Protein AF-A0A8S2W7F2-F1 (afdb_monomer_lite)

Radius of gyration: 12.74 Å; chains: 1; bounding box: 26×19×40 Å

pLDDT: mean 79.01, std 17.82, range [45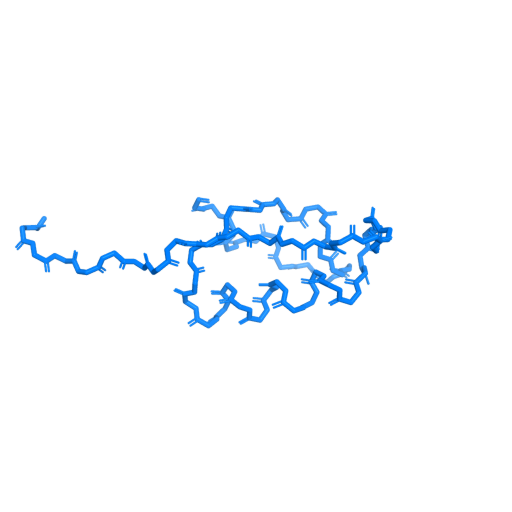.0, 96.06]

Sequence (57 aa):
VVGEKRPFRCYLDVGLARTTTGAKVFGALKGAVDGGLDIPHRPLRTVRIEDAKHDEI

InterPro domains:
  IPR005485 Large ribosomal subunit protein uL18, eukaryota/archaea [PF17144] (3-41)
  IPR005485 Large ribosomal subunit protein uL18, eukaryota/archaea [PR00058] (11-30)
  IPR005485 Large ribosomal subunit protein uL18, eukaryota/archaea [PR00058] (31-50)
  IPR005485 Large ribosomal subunit protein uL18, eukaryota/archaea [PTHR23410] (4-48)

Secondary structure (DSSP, 8-state):
-TTPPPPPB-----TT----TT-HHHHHHHHHHHTT-B----GGGS-SS--TTS---

Structure (mmCIF, N/CA/C/O backbone):
data_AF-A0A8S2W7F2-F1
#
_entry.id   AF-A0A8S2W7F2-F1
#
loop_
_atom_site.group_PDB
_atom_site.id
_atom_site.type_symbol
_atom_site.label_atom_id
_atom_site.label_alt_id
_atom_site.label_comp_id
_atom_site.label_asym_id
_atom_site.label_entity_id
_atom_site.label_seq_id
_atom_site.pdbx_PDB_ins_code
_atom_site.Cartn_x
_atom_site.Cartn_y
_atom_site.Cartn_z
_atom_site.occupancy
_atom_site.B_iso_or_equiv
_atom_site.auth_seq_id
_atom_site.auth_comp_id
_atom_site.auth_asym_id
_atom_site.auth_atom_id
_atom_site.pdbx_PDB_model_num
ATOM 1 N N . VAL A 1 1 ? -7.142 0.244 25.763 1.00 50.91 1 VAL A N 1
ATOM 2 C CA . VAL A 1 1 ? -8.461 0.917 25.763 1.00 50.91 1 VAL A CA 1
ATOM 3 C C . VAL A 1 1 ? -9.485 -0.051 25.187 1.00 50.91 1 VAL A C 1
ATOM 5 O O . VAL A 1 1 ? -9.235 -0.611 24.128 1.00 50.91 1 VAL A O 1
ATOM 8 N N . VAL A 1 2 ? -10.580 -0.334 25.896 1.00 58.84 2 VAL A N 1
ATOM 9 C CA . VAL A 1 2 ? -11.687 -1.151 25.364 1.00 58.84 2 VAL A CA 1
ATOM 10 C C . VAL A 1 2 ? -12.553 -0.225 24.508 1.00 58.84 2 VAL A C 1
ATOM 12 O O . VAL A 1 2 ? -13.163 0.687 25.052 1.00 58.84 2 VAL A O 1
ATOM 15 N N . GLY A 1 3 ? -12.562 -0.421 23.184 1.00 71.88 3 GLY A N 1
ATOM 16 C CA . GLY A 1 3 ? -13.457 0.303 22.264 1.00 71.88 3 GLY A CA 1
ATOM 17 C C . GLY A 1 3 ? -12.806 1.086 21.117 1.00 71.88 3 GLY A C 1
ATOM 18 O O . GLY A 1 3 ? -13.518 1.783 20.400 1.00 71.88 3 GLY A O 1
ATOM 19 N N . GLU A 1 4 ? -11.492 0.991 20.902 1.00 77.94 4 GLU A N 1
ATOM 20 C CA . GLU A 1 4 ? -10.843 1.698 19.788 1.00 77.94 4 GLU A CA 1
ATOM 21 C C . GLU A 1 4 ? -11.078 0.964 18.456 1.00 77.94 4 GLU A C 1
ATOM 23 O O . GLU A 1 4 ? -10.850 -0.247 18.344 1.00 77.94 4 GLU A O 1
ATOM 28 N N . LYS A 1 5 ? -11.591 1.681 17.446 1.00 83.06 5 LYS A N 1
ATOM 29 C CA . LYS A 1 5 ? -11.835 1.113 16.113 1.00 83.06 5 LYS A CA 1
ATOM 30 C C . LYS A 1 5 ? -10.494 0.888 15.424 1.00 83.06 5 LYS A C 1
ATOM 32 O O . LYS A 1 5 ? -9.738 1.830 15.218 1.00 83.06 5 LYS A O 1
ATOM 37 N N . ARG A 1 6 ? -10.218 -0.363 15.059 1.00 87.69 6 ARG A N 1
ATOM 38 C CA . ARG A 1 6 ? -9.024 -0.716 14.284 1.00 87.69 6 ARG A CA 1
ATOM 39 C C . ARG A 1 6 ? -9.187 -0.247 12.832 1.00 87.69 6 ARG A C 1
ATOM 41 O O . ARG A 1 6 ? -10.323 -0.245 12.345 1.00 87.69 6 ARG A O 1
ATOM 48 N N . PRO A 1 7 ? -8.092 0.121 12.145 1.00 90.12 7 PRO A N 1
ATOM 49 C CA . PRO A 1 7 ? -8.129 0.410 10.716 1.00 90.12 7 PRO A CA 1
ATOM 50 C C . PRO A 1 7 ? -8.643 -0.798 9.924 1.00 90.12 7 PRO A C 1
ATOM 52 O O . PRO A 1 7 ? -8.557 -1.949 10.366 1.00 90.12 7 PRO A O 1
ATOM 55 N N . PHE A 1 8 ? -9.214 -0.531 8.750 1.00 93.50 8 PHE A N 1
ATOM 56 C CA . PHE A 1 8 ? -9.707 -1.590 7.879 1.00 93.50 8 PHE A CA 1
ATOM 57 C C . PHE A 1 8 ? -8.524 -2.336 7.256 1.00 93.50 8 PHE A C 1
ATOM 59 O O . PHE A 1 8 ? -7.743 -1.748 6.508 1.00 93.50 8 PHE A O 1
ATOM 66 N N . ARG A 1 9 ? -8.412 -3.631 7.571 1.00 94.00 9 ARG A N 1
ATOM 67 C CA . ARG A 1 9 ? -7.380 -4.524 7.036 1.00 94.00 9 ARG A CA 1
ATOM 68 C C . ARG A 1 9 ? -7.750 -4.970 5.625 1.00 94.00 9 ARG A C 1
ATOM 70 O O . ARG A 1 9 ? -8.807 -5.573 5.435 1.00 94.00 9 ARG A O 1
ATOM 77 N N . CYS A 1 10 ? -6.863 -4.767 4.657 1.00 94.38 10 CYS A N 1
ATOM 78 C CA . CYS A 1 10 ? -7.015 -5.325 3.313 1.00 94.38 10 CYS A CA 1
ATOM 79 C C . CYS A 1 10 ? -5.672 -5.731 2.687 1.00 94.38 10 CYS A C 1
ATOM 81 O O . CYS A 1 10 ? -4.604 -5.525 3.258 1.00 94.38 10 CYS A O 1
ATOM 83 N N . TYR A 1 11 ? -5.735 -6.385 1.526 1.00 95.25 11 TYR A N 1
ATOM 84 C CA . TYR A 1 11 ? -4.573 -6.919 0.818 1.00 95.25 11 TYR A CA 1
ATOM 85 C C . TYR A 1 11 ? -4.513 -6.353 -0.598 1.00 95.25 11 TYR A C 1
ATOM 87 O O . TYR A 1 11 ? -5.543 -6.198 -1.253 1.00 95.25 11 TYR A O 1
ATOM 95 N N . LEU A 1 12 ? -3.301 -6.069 -1.073 1.00 93.69 12 LEU A N 1
ATOM 96 C CA . LEU A 1 12 ? -3.070 -5.642 -2.448 1.00 93.69 12 LEU A CA 1
ATOM 97 C C . LEU A 1 12 ? -3.056 -6.854 -3.389 1.00 93.69 12 LEU A C 1
ATOM 99 O O . LEU A 1 12 ? -2.206 -7.732 -3.247 1.00 93.69 12 LEU A O 1
ATOM 103 N N . ASP A 1 13 ? -3.924 -6.843 -4.397 1.00 95.25 13 ASP A N 1
ATOM 104 C CA . ASP A 1 13 ? -3.848 -7.734 -5.557 1.00 95.25 13 ASP A CA 1
ATOM 105 C C . ASP A 1 13 ? -3.282 -6.958 -6.759 1.00 95.25 13 ASP A C 1
ATOM 107 O O . ASP A 1 13 ? -3.814 -5.920 -7.153 1.00 95.25 13 ASP A O 1
ATOM 111 N N . VAL A 1 14 ? -2.172 -7.437 -7.325 1.00 93.50 14 VAL A N 1
ATOM 112 C CA . VAL A 1 14 ? -1.523 -6.826 -8.501 1.00 93.50 14 VAL A CA 1
ATOM 113 C C . VAL A 1 14 ? -1.971 -7.462 -9.822 1.00 93.50 14 VAL A C 1
ATOM 115 O O . VAL A 1 14 ? -1.578 -6.997 -10.895 1.00 93.50 14 VAL A O 1
ATOM 118 N N . GLY A 1 15 ? -2.764 -8.534 -9.766 1.00 96.00 15 GLY A N 1
ATOM 119 C CA . GLY A 1 15 ? -3.135 -9.344 -10.917 1.00 96.00 15 GLY A CA 1
ATOM 120 C C . GLY A 1 15 ? -1.908 -9.830 -11.693 1.00 96.00 15 GLY A C 1
ATOM 121 O O . GLY A 1 15 ? -0.955 -10.365 -11.130 1.00 96.00 15 GLY A O 1
ATOM 122 N N . LEU A 1 16 ? -1.918 -9.608 -13.010 1.00 96.06 16 LEU A N 1
ATOM 123 C CA . LEU A 1 16 ? -0.820 -9.972 -13.917 1.00 96.06 16 LEU A CA 1
ATOM 124 C C . LEU A 1 16 ? 0.269 -8.887 -14.030 1.00 96.06 16 LEU A C 1
ATOM 126 O O . LEU A 1 16 ? 1.199 -9.025 -14.829 1.00 96.06 16 LEU A O 1
ATOM 130 N N . ALA A 1 17 ? 0.164 -7.787 -13.276 1.00 92.62 17 ALA A N 1
ATOM 131 C CA . ALA A 1 17 ? 1.152 -6.720 -13.337 1.00 92.62 17 ALA A CA 1
ATOM 132 C C . ALA A 1 17 ? 2.499 -7.192 -12.771 1.00 92.62 17 ALA A C 1
ATOM 134 O O . ALA A 1 17 ? 2.590 -7.752 -11.677 1.00 92.62 17 ALA A O 1
ATOM 135 N N . ARG A 1 18 ? 3.586 -6.919 -13.501 1.00 92.38 18 ARG A N 1
ATOM 136 C CA . ARG A 1 18 ? 4.936 -7.237 -13.027 1.00 92.38 18 ARG A CA 1
ATOM 137 C C . ARG A 1 18 ? 5.270 -6.403 -11.787 1.00 92.38 18 ARG A C 1
ATOM 139 O O . ARG A 1 18 ? 5.205 -5.176 -11.822 1.00 92.38 18 ARG A O 1
ATOM 146 N N . THR A 1 19 ? 5.722 -7.056 -10.718 1.00 90.00 19 THR A N 1
ATOM 147 C CA . THR A 1 19 ? 6.147 -6.374 -9.490 1.00 90.00 19 THR A CA 1
ATOM 148 C C . THR A 1 19 ? 7.590 -5.874 -9.591 1.00 90.00 19 THR A C 1
ATOM 150 O O . THR A 1 19 ? 8.525 -6.574 -9.202 1.00 90.00 19 THR A O 1
ATOM 153 N N . THR A 1 20 ? 7.784 -4.663 -10.106 1.00 89.00 20 THR A N 1
ATOM 154 C CA . THR A 1 20 ? 9.081 -3.965 -10.114 1.00 89.00 20 THR A CA 1
ATOM 155 C C . THR A 1 20 ? 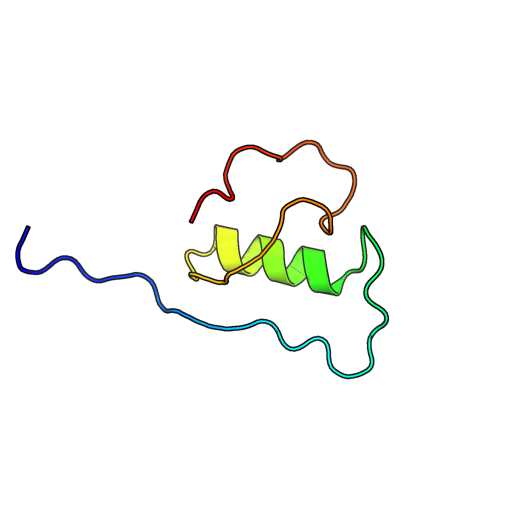9.056 -2.769 -9.170 1.00 89.00 20 THR A C 1
ATOM 157 O O . THR A 1 20 ? 8.014 -2.133 -9.009 1.00 89.00 20 THR A O 1
ATOM 160 N N . THR A 1 21 ? 10.196 -2.423 -8.571 1.00 86.62 21 THR A N 1
ATOM 161 C CA . THR A 1 21 ? 10.328 -1.187 -7.785 1.00 86.62 21 THR A CA 1
ATOM 162 C C . THR A 1 21 ? 9.892 0.018 -8.620 1.00 86.62 21 THR A C 1
ATOM 164 O O . THR A 1 21 ? 10.300 0.159 -9.773 1.00 86.62 21 THR A O 1
ATOM 167 N N . GLY A 1 22 ? 9.029 0.861 -8.051 1.00 83.44 22 GLY A N 1
ATOM 168 C CA . GLY A 1 22 ? 8.479 2.036 -8.730 1.00 83.44 22 GLY A CA 1
ATOM 169 C C . GLY A 1 22 ? 7.342 1.759 -9.721 1.00 83.44 22 GLY A C 1
ATOM 170 O O . GLY A 1 22 ? 6.952 2.657 -10.465 1.00 83.44 22 GLY A O 1
ATOM 171 N N . ALA A 1 23 ? 6.780 0.546 -9.750 1.00 89.31 23 ALA A N 1
ATOM 172 C CA . ALA A 1 23 ? 5.564 0.283 -10.516 1.00 89.31 23 ALA A CA 1
ATOM 173 C C . ALA A 1 23 ? 4.381 1.125 -9.995 1.00 89.31 23 ALA A C 1
ATOM 175 O O . ALA A 1 23 ? 4.215 1.300 -8.788 1.00 89.31 23 ALA A O 1
ATOM 176 N N . LYS A 1 24 ? 3.508 1.587 -10.904 1.00 89.38 24 LYS A N 1
ATOM 177 C CA . LYS A 1 24 ? 2.340 2.433 -10.572 1.00 89.38 24 LYS A CA 1
ATOM 178 C C . LYS A 1 24 ? 1.418 1.813 -9.515 1.00 89.38 24 LYS A C 1
ATOM 180 O O . LYS A 1 24 ? 0.863 2.539 -8.697 1.00 89.38 24 LYS A O 1
ATOM 185 N N . VAL A 1 25 ? 1.304 0.481 -9.495 1.00 91.38 25 VAL A N 1
ATOM 186 C CA . VAL A 1 25 ? 0.528 -0.263 -8.486 1.00 91.38 25 VAL A CA 1
ATOM 187 C C . VAL A 1 25 ? 1.004 0.019 -7.056 1.00 91.38 25 VAL A C 1
ATOM 189 O O . VAL A 1 25 ? 0.187 0.096 -6.146 1.00 91.38 25 VAL A O 1
ATOM 192 N N . PHE A 1 26 ? 2.303 0.263 -6.855 1.00 89.81 26 PHE A N 1
ATOM 193 C CA . PHE A 1 26 ? 2.852 0.607 -5.542 1.00 89.81 26 PHE A CA 1
ATOM 194 C C . PHE A 1 26 ? 2.639 2.082 -5.171 1.00 89.81 26 PHE A C 1
ATOM 196 O O . PHE A 1 26 ? 2.624 2.408 -3.990 1.00 89.81 26 PHE A O 1
ATOM 203 N N . GLY A 1 27 ? 2.404 2.964 -6.149 1.00 89.38 27 GLY A N 1
ATOM 204 C CA . GLY A 1 27 ? 1.928 4.326 -5.888 1.00 89.38 27 GLY A CA 1
ATOM 205 C C . GLY A 1 27 ? 0.481 4.341 -5.385 1.00 89.38 27 GLY A C 1
ATOM 206 O O . GLY A 1 27 ? 0.170 5.043 -4.428 1.00 89.38 27 GLY A O 1
ATOM 207 N N . ALA A 1 28 ? -0.386 3.507 -5.972 1.00 91.81 28 ALA A N 1
ATOM 208 C CA . ALA A 1 28 ? -1.754 3.320 -5.486 1.00 91.81 28 ALA A CA 1
ATOM 209 C C . ALA A 1 28 ? -1.785 2.706 -4.074 1.00 91.81 28 ALA A C 1
ATOM 211 O O . ALA A 1 28 ? -2.534 3.177 -3.224 1.00 91.81 28 ALA A O 1
ATOM 212 N N . LEU A 1 29 ? -0.928 1.709 -3.809 1.00 92.31 29 LEU A N 1
ATOM 213 C CA . LEU A 1 29 ? -0.723 1.157 -2.464 1.00 92.31 29 LEU A CA 1
ATOM 214 C C . LEU A 1 29 ? -0.343 2.248 -1.456 1.00 92.31 29 LEU A C 1
ATOM 216 O O . LEU A 1 29 ? -0.964 2.328 -0.402 1.00 92.31 29 LEU A O 1
ATOM 220 N N . LYS A 1 30 ? 0.642 3.095 -1.786 1.00 89.06 30 LYS A N 1
ATOM 221 C CA . LYS A 1 30 ? 1.086 4.175 -0.897 1.00 89.06 30 LYS A CA 1
ATOM 222 C C . LYS A 1 30 ? -0.062 5.133 -0.567 1.00 89.06 30 LYS A C 1
ATOM 224 O O . LYS A 1 30 ? -0.338 5.353 0.604 1.00 89.06 30 LYS A O 1
ATOM 229 N N . GLY A 1 31 ? -0.809 5.587 -1.576 1.00 89.75 31 GLY A N 1
ATOM 230 C CA . GLY A 1 31 ? -1.981 6.441 -1.353 1.00 89.75 31 GLY A CA 1
ATOM 231 C C . GLY A 1 31 ? -3.083 5.783 -0.508 1.00 89.75 31 GLY A C 1
ATOM 232 O O . GLY A 1 31 ? -3.748 6.463 0.265 1.00 89.75 31 GLY A O 1
ATOM 233 N N . ALA A 1 32 ? -3.268 4.464 -0.616 1.00 92.38 32 ALA A N 1
ATOM 234 C CA . ALA A 1 32 ? -4.235 3.722 0.192 1.00 92.38 32 ALA A CA 1
ATOM 235 C C . ALA A 1 32 ? -3.821 3.623 1.673 1.00 92.38 32 ALA A C 1
ATOM 237 O O . ALA A 1 32 ? -4.661 3.792 2.558 1.00 92.38 32 ALA A O 1
ATOM 238 N N . VAL A 1 33 ? -2.530 3.396 1.934 1.00 91.38 33 VAL A N 1
ATOM 239 C CA . VAL A 1 33 ? -1.945 3.387 3.286 1.00 91.38 33 VAL A CA 1
ATOM 240 C C . VAL A 1 33 ? -2.002 4.782 3.906 1.00 91.38 33 VAL A C 1
ATOM 242 O O . VAL A 1 33 ? -2.482 4.931 5.026 1.00 91.38 33 VAL A O 1
ATOM 245 N N . ASP A 1 34 ? -1.615 5.817 3.153 1.00 88.19 34 ASP A N 1
ATOM 246 C CA . ASP A 1 34 ? -1.703 7.217 3.595 1.00 88.19 34 ASP A CA 1
ATOM 247 C C . ASP A 1 34 ? -3.159 7.644 3.864 1.00 88.19 34 ASP A C 1
ATOM 249 O O . ASP A 1 34 ? -3.424 8.511 4.694 1.00 88.19 34 ASP A O 1
ATOM 253 N N . GLY A 1 35 ? -4.118 6.996 3.194 1.00 91.88 35 GLY A N 1
ATOM 254 C CA . GLY A 1 35 ? -5.555 7.141 3.425 1.00 91.88 35 GLY A CA 1
ATOM 255 C C . GLY A 1 35 ? -6.095 6.405 4.659 1.00 91.88 35 GLY A C 1
ATOM 256 O O . GLY A 1 35 ? -7.292 6.494 4.931 1.00 91.88 35 GLY A O 1
ATOM 257 N N . GLY A 1 36 ? -5.251 5.685 5.405 1.00 91.44 36 GLY A N 1
ATOM 258 C CA . GLY A 1 36 ? -5.617 5.007 6.652 1.00 91.44 36 GLY A CA 1
ATOM 259 C C . GLY A 1 36 ? -6.067 3.551 6.501 1.00 91.44 36 GLY A C 1
ATOM 260 O O . GLY A 1 36 ? -6.654 3.001 7.438 1.00 91.44 36 GLY A O 1
ATOM 261 N N . LEU A 1 37 ? -5.819 2.915 5.348 1.00 93.00 37 LEU A N 1
ATOM 262 C CA . LEU A 1 37 ? -5.997 1.467 5.212 1.00 93.00 37 LEU A CA 1
ATOM 263 C C . LEU A 1 37 ? -4.807 0.716 5.816 1.00 93.00 37 LEU A C 1
ATOM 265 O O . LEU A 1 37 ? -3.651 1.058 5.573 1.00 93.00 37 LEU A O 1
ATOM 269 N N . ASP A 1 38 ? -5.096 -0.359 6.548 1.00 93.44 38 ASP A N 1
ATOM 270 C CA . ASP A 1 38 ? -4.074 -1.286 7.032 1.00 93.44 38 ASP A CA 1
ATOM 271 C C . ASP A 1 38 ? -3.810 -2.340 5.949 1.00 93.44 38 ASP A C 1
ATOM 273 O O . ASP A 1 38 ? -4.548 -3.322 5.809 1.00 93.44 38 ASP A O 1
ATOM 277 N N . ILE A 1 39 ? -2.771 -2.101 5.146 1.00 92.44 39 ILE A N 1
ATOM 278 C CA . ILE A 1 39 ? -2.319 -3.016 4.096 1.00 92.44 39 ILE A CA 1
ATOM 279 C C . ILE A 1 39 ? -0.903 -3.488 4.426 1.00 92.44 39 ILE A C 1
ATOM 281 O O . ILE A 1 39 ? 0.029 -2.686 4.362 1.00 92.44 39 ILE A O 1
ATOM 285 N N . PRO A 1 40 ? -0.684 -4.786 4.690 1.00 91.94 40 PRO A N 1
ATOM 286 C CA . PRO A 1 40 ? 0.654 -5.315 4.941 1.00 91.94 40 PRO A CA 1
ATOM 287 C C . PRO A 1 40 ? 1.548 -5.174 3.711 1.00 91.94 40 PRO A C 1
ATOM 289 O O . PRO A 1 40 ? 1.252 -5.733 2.651 1.00 91.94 40 PRO A O 1
ATOM 292 N N . HIS A 1 41 ? 2.666 -4.463 3.841 1.00 87.06 41 HIS A N 1
ATOM 293 C CA . HIS A 1 41 ? 3.602 -4.255 2.739 1.00 87.06 41 HIS A CA 1
ATOM 294 C C . HIS A 1 41 ? 5.039 -4.028 3.229 1.00 87.06 41 HIS A C 1
ATOM 296 O O . HIS A 1 41 ? 5.303 -3.942 4.421 1.00 87.06 41 HIS A O 1
ATOM 302 N N . ARG A 1 42 ? 5.999 -4.006 2.293 1.00 78.44 42 ARG A N 1
ATOM 303 C CA . ARG A 1 42 ? 7.404 -3.671 2.574 1.00 78.44 42 ARG A CA 1
ATOM 304 C C . ARG A 1 42 ? 7.792 -2.393 1.824 1.00 78.44 42 ARG A C 1
ATOM 306 O O . ARG A 1 42 ? 7.452 -2.294 0.640 1.00 78.44 42 ARG A O 1
ATOM 313 N N . PRO A 1 43 ? 8.614 -1.513 2.418 1.00 68.44 43 PRO A N 1
ATOM 314 C CA . PRO A 1 43 ? 9.014 -0.240 1.806 1.00 68.44 43 PRO A CA 1
ATOM 315 C C . PRO A 1 43 ? 9.887 -0.395 0.545 1.00 68.44 43 PRO A C 1
ATOM 317 O O . PRO A 1 43 ? 10.027 0.529 -0.241 1.00 68.44 43 PRO A O 1
ATOM 320 N N . LEU A 1 44 ? 10.448 -1.581 0.276 1.00 62.00 44 LEU A N 1
ATOM 321 C CA . LEU A 1 44 ? 11.404 -1.810 -0.824 1.00 62.00 44 LEU A CA 1
ATOM 322 C C . LEU A 1 44 ? 10.809 -1.693 -2.252 1.00 62.00 44 LEU A C 1
ATOM 324 O O . LEU A 1 44 ? 11.536 -1.830 -3.241 1.00 62.00 44 LEU A O 1
ATOM 328 N N . ARG A 1 45 ? 9.486 -1.531 -2.393 1.00 63.38 45 ARG A N 1
ATOM 329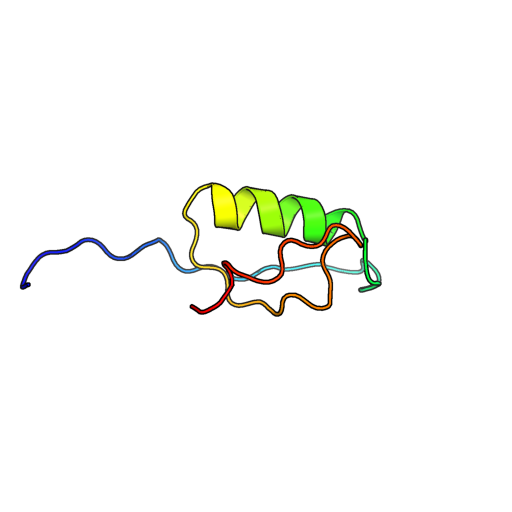 C CA . ARG A 1 45 ? 8.791 -1.577 -3.697 1.00 63.38 45 ARG A CA 1
ATOM 330 C C . ARG A 1 45 ? 8.133 -0.261 -4.116 1.00 63.38 45 ARG A C 1
ATOM 332 O O . ARG A 1 45 ? 7.707 -0.157 -5.269 1.00 63.38 45 ARG A O 1
ATOM 339 N N . THR A 1 46 ? 8.102 0.742 -3.242 1.00 63.97 46 THR A N 1
ATOM 340 C CA . THR A 1 46 ? 7.656 2.099 -3.582 1.00 63.97 46 THR A CA 1
ATOM 341 C C . THR A 1 46 ? 8.673 2.785 -4.509 1.00 63.97 46 THR A C 1
ATOM 343 O O . THR A 1 46 ? 9.778 2.285 -4.745 1.00 63.97 46 THR A O 1
ATOM 346 N N . VAL A 1 47 ? 8.265 3.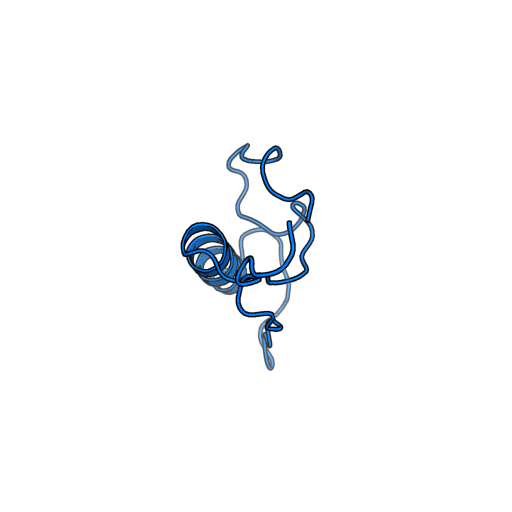874 -5.168 1.00 53.72 47 VAL A N 1
ATOM 347 C CA . VAL A 1 47 ? 9.162 4.679 -6.022 1.00 53.72 47 VAL A CA 1
ATOM 348 C C . VAL A 1 47 ? 10.354 5.155 -5.176 1.00 53.72 47 VAL A C 1
ATOM 350 O O . VAL A 1 47 ? 10.204 5.302 -3.972 1.00 53.72 47 VAL A O 1
ATOM 353 N N . ARG A 1 48 ? 11.523 5.380 -5.800 1.00 53.84 48 ARG A N 1
ATOM 354 C CA 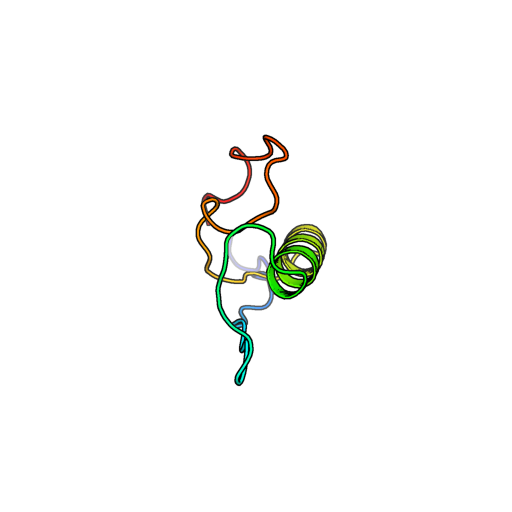. ARG A 1 48 ? 12.789 5.888 -5.214 1.00 53.84 48 ARG A CA 1
ATOM 355 C C . ARG A 1 48 ? 12.687 7.285 -4.557 1.00 53.84 48 ARG A C 1
ATOM 357 O O . ARG A 1 48 ? 13.507 8.156 -4.824 1.00 53.84 48 ARG A O 1
ATOM 364 N N . ILE A 1 49 ? 11.671 7.521 -3.746 1.00 45.34 49 ILE A N 1
ATOM 365 C CA . ILE A 1 49 ? 11.479 8.718 -2.940 1.00 45.34 49 ILE A CA 1
ATOM 366 C C . ILE A 1 49 ? 11.629 8.224 -1.502 1.00 45.34 49 ILE A C 1
ATOM 368 O O . ILE A 1 49 ? 11.023 7.221 -1.128 1.00 45.34 49 ILE A O 1
ATOM 372 N N . GLU A 1 50 ? 12.566 8.807 -0.764 1.00 45.47 50 GLU A N 1
ATOM 373 C CA . GLU A 1 50 ? 13.025 8.334 0.544 1.00 45.47 50 GLU A CA 1
ATOM 374 C C . GLU A 1 50 ? 11.957 8.501 1.639 1.00 45.47 50 GLU A C 1
ATOM 376 O O . GLU A 1 50 ? 12.134 9.280 2.563 1.00 45.47 50 GLU A O 1
ATOM 381 N N . ASP A 1 51 ? 10.871 7.731 1.596 1.00 48.84 51 ASP A N 1
ATOM 382 C CA . ASP A 1 51 ? 9.822 7.762 2.628 1.00 48.84 51 ASP A CA 1
ATOM 383 C C . ASP A 1 51 ? 9.816 6.480 3.477 1.00 48.84 51 ASP A C 1
ATOM 385 O O . ASP A 1 51 ? 8.781 5.957 3.883 1.00 48.84 51 ASP A O 1
ATOM 389 N N . ALA A 1 52 ? 11.009 5.961 3.777 1.00 48.72 52 ALA A N 1
ATOM 390 C CA . ALA A 1 52 ? 11.235 4.695 4.478 1.00 48.72 52 ALA A CA 1
ATOM 391 C C . ALA A 1 52 ? 11.006 4.745 6.007 1.00 48.72 52 ALA A C 1
ATOM 393 O O . ALA A 1 52 ? 11.735 4.087 6.749 1.00 48.72 52 ALA A O 1
ATOM 394 N N . LYS A 1 53 ? 10.056 5.545 6.514 1.00 45.00 53 LYS A N 1
ATOM 395 C CA . LYS A 1 53 ? 9.894 5.741 7.973 1.00 45.00 53 LYS A CA 1
ATOM 396 C C . LYS A 1 53 ? 8.469 5.662 8.528 1.00 45.00 53 LYS A C 1
ATOM 398 O O . LYS A 1 53 ? 8.308 5.892 9.721 1.00 45.00 53 LYS A O 1
ATOM 403 N N . HIS A 1 54 ? 7.455 5.326 7.729 1.00 48.91 54 HIS A N 1
ATOM 404 C CA . HIS A 1 54 ? 6.080 5.189 8.245 1.00 48.91 54 HIS A CA 1
ATOM 405 C C . HIS A 1 54 ? 5.507 3.759 8.190 1.00 48.91 54 HIS A C 1
ATOM 407 O O . HIS A 1 54 ? 4.449 3.514 8.755 1.00 48.91 54 HIS A O 1
ATOM 413 N N . ASP A 1 55 ? 6.212 2.802 7.576 1.00 50.12 55 ASP A N 1
ATOM 414 C CA . ASP A 1 55 ? 5.651 1.485 7.222 1.00 50.12 55 ASP A CA 1
ATOM 415 C C . ASP A 1 55 ? 5.954 0.370 8.253 1.00 50.12 55 ASP A C 1
ATOM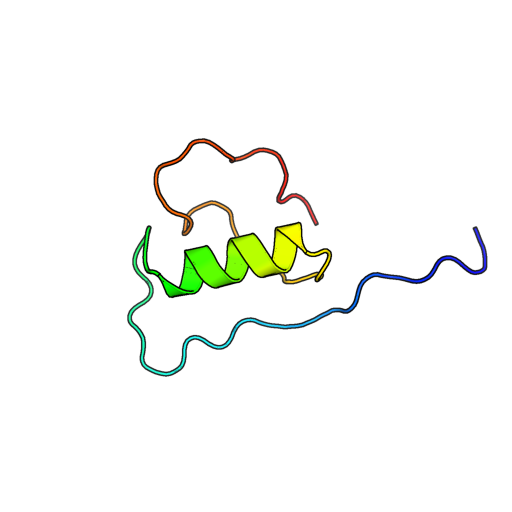 417 O O . ASP A 1 55 ? 6.147 -0.788 7.880 1.00 50.12 55 ASP A O 1
ATOM 421 N N . GLU A 1 56 ? 6.031 0.694 9.548 1.00 46.16 56 GLU A N 1
ATOM 422 C CA . GLU A 1 56 ? 6.032 -0.312 10.627 1.00 46.16 56 GLU A CA 1
ATOM 423 C C . GLU A 1 56 ? 4.612 -0.485 11.189 1.00 46.16 56 GLU A C 1
ATOM 425 O O . GLU A 1 56 ? 4.288 0.021 12.264 1.00 46.16 56 GLU A O 1
ATOM 430 N N . ILE A 1 57 ? 3.765 -1.209 10.446 1.00 49.53 57 ILE A N 1
ATOM 431 C CA . ILE A 1 57 ? 2.545 -1.874 10.946 1.00 49.53 57 ILE A CA 1
ATOM 432 C C . ILE A 1 57 ? 2.486 -3.297 10.381 1.00 49.53 57 ILE A C 1
ATOM 434 O O . ILE A 1 57 ? 2.701 -3.468 9.158 1.00 49.53 57 ILE A O 1
#

Foldseek 3Di:
DPPDDAAAEDEDDPDPDDQAACPVSVVVVVVVVVVRHHYQDAPRRYHPDPPRPPRPD

Organism: NCBI:txid392030